Protein AF-A0A8J6ZTR7-F1 (afdb_monomer)

Structure (mmCIF, N/CA/C/O backbone):
data_AF-A0A8J6ZTR7-F1
#
_entry.id   AF-A0A8J6ZTR7-F1
#
loop_
_atom_site.group_PDB
_atom_site.id
_atom_site.type_symbol
_atom_site.label_atom_id
_atom_site.label_alt_id
_atom_site.label_comp_id
_atom_site.label_asym_id
_atom_site.label_en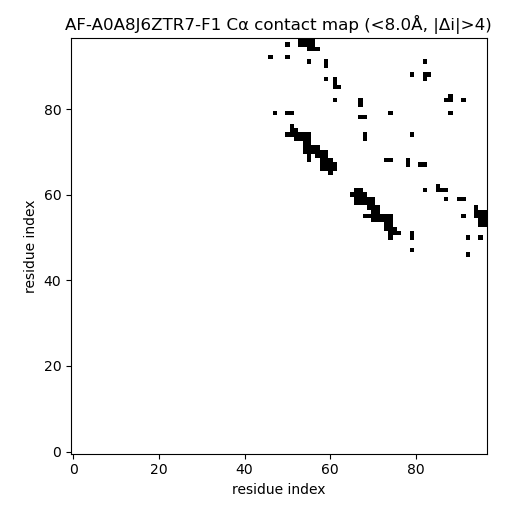tity_id
_atom_site.label_seq_id
_atom_site.pdbx_PDB_ins_code
_atom_site.Cartn_x
_atom_site.Cartn_y
_atom_site.Cartn_z
_atom_site.occupancy
_atom_site.B_iso_or_equiv
_atom_site.auth_seq_id
_atom_site.auth_comp_id
_atom_site.auth_asym_id
_atom_site.auth_atom_id
_atom_site.pdbx_PDB_model_num
ATOM 1 N N . MET A 1 1 ? 56.592 1.150 -64.667 1.00 54.84 1 MET A N 1
ATOM 2 C CA . MET A 1 1 ? 55.876 0.116 -63.891 1.00 54.84 1 MET A CA 1
ATOM 3 C C . MET A 1 1 ? 55.746 0.546 -62.420 1.00 54.84 1 MET A C 1
ATOM 5 O O . MET A 1 1 ? 56.069 -0.235 -61.538 1.00 54.84 1 MET A O 1
ATOM 9 N N . THR A 1 2 ? 55.309 1.785 -62.120 1.00 55.50 2 THR A N 1
ATOM 10 C CA . THR A 1 2 ? 55.462 2.282 -60.729 1.00 55.50 2 THR A CA 1
ATOM 11 C C . THR A 1 2 ? 54.485 3.357 -60.241 1.00 55.50 2 THR A C 1
ATOM 13 O O . THR A 1 2 ? 54.599 3.746 -59.090 1.00 55.50 2 THR A O 1
ATOM 16 N N . GLN A 1 3 ? 53.504 3.823 -61.025 1.00 57.16 3 GLN A N 1
ATOM 17 C CA . GLN A 1 3 ? 52.651 4.946 -60.577 1.00 57.16 3 GLN A CA 1
ATOM 18 C C . GLN A 1 3 ? 51.291 4.553 -59.965 1.00 57.16 3 GLN A C 1
ATOM 20 O O . GLN A 1 3 ? 50.630 5.405 -59.389 1.00 57.16 3 GLN A O 1
ATOM 25 N N . GLN A 1 4 ? 50.858 3.286 -60.038 1.00 55.59 4 GLN A N 1
ATOM 26 C CA . GLN A 1 4 ? 49.561 2.858 -59.471 1.00 55.59 4 GLN A CA 1
ATOM 27 C C . GLN A 1 4 ? 49.632 2.362 -58.013 1.00 55.59 4 GLN A C 1
ATOM 29 O O . GLN A 1 4 ? 48.596 2.137 -57.396 1.00 55.59 4 GLN A O 1
ATOM 34 N N . ALA A 1 5 ? 50.831 2.209 -57.438 1.00 54.72 5 ALA A N 1
ATOM 35 C CA . ALA A 1 5 ? 51.000 1.682 -56.078 1.00 54.72 5 ALA A CA 1
ATOM 36 C C . ALA A 1 5 ? 51.006 2.763 -54.976 1.00 54.72 5 ALA A C 1
ATOM 38 O O . ALA A 1 5 ? 50.822 2.437 -53.804 1.00 54.72 5 ALA A O 1
ATOM 39 N N . GLU A 1 6 ? 51.198 4.041 -55.319 1.00 51.94 6 GLU A N 1
ATOM 40 C CA . GLU A 1 6 ? 51.271 5.124 -54.323 1.00 51.94 6 GLU A CA 1
ATOM 41 C C . GLU A 1 6 ? 49.898 5.718 -53.965 1.00 51.94 6 GLU A C 1
ATOM 43 O O . GLU A 1 6 ? 49.681 6.110 -52.817 1.00 51.94 6 GLU A O 1
ATOM 48 N N . ASP A 1 7 ? 48.931 5.685 -54.885 1.00 53.22 7 ASP A N 1
ATOM 49 C CA . ASP A 1 7 ? 47.624 6.330 -54.685 1.00 53.22 7 ASP A CA 1
ATOM 50 C C . ASP A 1 7 ? 46.736 5.584 -53.665 1.00 53.22 7 ASP A C 1
ATOM 52 O O . ASP A 1 7 ? 46.070 6.183 -52.815 1.00 53.22 7 ASP A O 1
ATOM 56 N N . LEU A 1 8 ? 46.832 4.249 -53.627 1.00 54.75 8 LEU A N 1
ATOM 57 C CA . LEU A 1 8 ? 46.145 3.418 -52.626 1.00 54.75 8 LEU A CA 1
ATOM 58 C C . LEU A 1 8 ? 46.696 3.618 -51.204 1.00 54.75 8 LEU A C 1
ATOM 60 O O . LEU A 1 8 ? 45.969 3.453 -50.220 1.00 54.75 8 LEU A O 1
ATOM 64 N N . LYS A 1 9 ? 47.967 4.016 -51.069 1.00 54.97 9 LYS A N 1
ATOM 65 C CA . LYS A 1 9 ? 48.609 4.236 -49.765 1.00 54.97 9 LYS A CA 1
ATOM 66 C C . LYS A 1 9 ? 48.187 5.573 -49.143 1.00 54.97 9 LYS A C 1
ATOM 68 O O . LYS A 1 9 ? 48.040 5.655 -47.921 1.00 54.97 9 LYS A O 1
ATOM 73 N N . ALA A 1 10 ? 47.911 6.585 -49.970 1.00 53.09 10 ALA A N 1
ATOM 74 C CA . ALA A 1 10 ? 47.410 7.889 -49.533 1.00 53.09 10 ALA A CA 1
ATOM 75 C C . ALA A 1 10 ? 45.940 7.835 -49.066 1.00 53.09 10 ALA A C 1
ATOM 77 O O . ALA A 1 10 ? 45.580 8.464 -48.064 1.00 53.09 10 ALA A O 1
ATOM 78 N N . ALA A 1 11 ? 45.102 7.018 -49.714 1.00 52.06 11 ALA A N 1
ATOM 79 C CA . ALA A 1 11 ? 43.705 6.831 -49.314 1.00 52.06 11 ALA A CA 1
ATOM 80 C C . ALA A 1 11 ? 43.563 6.127 -47.948 1.00 52.06 11 ALA A C 1
ATOM 82 O O . ALA A 1 11 ? 42.705 6.492 -47.138 1.00 52.06 11 ALA A O 1
ATOM 83 N N . LEU A 1 12 ? 44.453 5.177 -47.634 1.00 53.38 12 LEU A N 1
ATOM 84 C CA . LEU A 1 12 ? 44.415 4.450 -46.359 1.00 53.38 12 LEU A CA 1
ATOM 85 C C . LEU A 1 12 ? 44.859 5.317 -45.164 1.00 53.38 12 LEU A C 1
ATOM 87 O O . LEU A 1 12 ? 44.398 5.123 -44.036 1.00 53.38 12 LEU A O 1
ATOM 91 N N . GLN A 1 13 ? 45.738 6.298 -45.395 1.00 55.91 13 GLN A N 1
ATOM 92 C CA . GLN A 1 13 ? 46.261 7.165 -44.335 1.00 55.91 13 GLN A CA 1
ATOM 93 C C . GLN A 1 13 ? 45.261 8.257 -43.921 1.00 55.91 13 GLN A C 1
ATOM 95 O O . GLN A 1 13 ? 45.177 8.599 -42.739 1.00 55.91 13 GLN A O 1
ATOM 100 N N . LYS A 1 14 ? 44.423 8.732 -44.853 1.00 50.50 14 LYS A N 1
ATOM 101 C CA . LYS A 1 14 ? 43.385 9.738 -44.567 1.00 50.50 14 LYS A CA 1
ATOM 102 C C . LYS A 1 14 ? 42.183 9.164 -43.804 1.00 50.50 14 LYS A C 1
ATOM 104 O O . LYS A 1 14 ? 41.544 9.885 -43.042 1.00 50.50 14 LYS A O 1
ATOM 109 N N . ALA A 1 15 ? 41.933 7.857 -43.911 1.00 50.59 15 ALA A N 1
ATOM 110 C CA . ALA A 1 15 ? 40.904 7.167 -43.128 1.00 50.59 15 ALA A CA 1
ATOM 111 C C . ALA A 1 15 ? 41.309 6.932 -41.657 1.00 50.59 15 ALA A C 1
ATOM 113 O O . ALA A 1 15 ? 40.452 6.883 -40.775 1.00 50.59 15 ALA A O 1
ATOM 114 N N . ARG A 1 16 ? 42.614 6.839 -41.357 1.00 50.44 16 ARG A N 1
ATOM 115 C CA . ARG A 1 16 ? 43.120 6.628 -39.986 1.00 50.44 16 ARG A CA 1
ATOM 116 C C . ARG A 1 16 ? 43.228 7.906 -39.149 1.00 50.44 16 ARG A C 1
ATOM 118 O O . ARG A 1 16 ? 43.226 7.816 -37.923 1.00 50.44 16 ARG A O 1
ATOM 125 N N . ALA A 1 17 ? 43.273 9.085 -39.771 1.00 50.41 17 ALA A N 1
ATOM 126 C CA . ALA A 1 17 ? 43.338 10.360 -39.050 1.00 50.41 17 ALA A CA 1
ATOM 127 C C . ALA A 1 17 ? 41.968 10.837 -38.521 1.00 50.41 17 ALA A C 1
ATOM 129 O O . ALA A 1 17 ? 41.908 11.522 -37.502 1.00 50.41 17 ALA A O 1
ATOM 130 N N . SER A 1 18 ? 40.859 10.412 -39.135 1.00 48.66 18 SER A N 1
ATOM 131 C CA . SER A 1 18 ? 39.504 10.828 -38.728 1.00 48.66 18 SER A CA 1
ATOM 132 C C . SER A 1 18 ? 38.864 9.968 -37.631 1.00 48.66 18 SER A C 1
ATOM 134 O O . SER A 1 18 ? 37.737 10.242 -37.228 1.00 48.66 18 SER A O 1
ATOM 136 N N . LYS A 1 19 ? 39.567 8.965 -37.085 1.00 49.38 19 LYS A N 1
ATOM 137 C CA . LYS A 1 19 ? 39.079 8.173 -35.934 1.00 49.38 19 LYS A CA 1
ATOM 138 C C . LYS A 1 19 ? 39.649 8.632 -34.581 1.00 49.38 19 LYS A C 1
ATOM 140 O O . LYS A 1 19 ? 39.417 7.987 -33.570 1.00 49.38 19 LYS A O 1
ATOM 145 N N . ARG A 1 20 ? 40.357 9.769 -34.531 1.00 47.81 20 ARG A N 1
ATOM 146 C CA . ARG A 1 20 ? 40.934 10.338 -33.292 1.00 47.81 20 ARG A CA 1
ATOM 147 C C . ARG A 1 20 ? 40.127 11.472 -32.651 1.00 47.81 20 ARG A C 1
ATOM 149 O O . ARG A 1 20 ? 40.655 12.214 -31.831 1.00 47.81 20 ARG A O 1
ATOM 156 N N . LYS A 1 21 ? 38.840 11.595 -32.979 1.00 48.97 21 LYS A N 1
ATOM 157 C CA . LYS A 1 21 ? 37.899 12.448 -32.240 1.00 48.97 21 LYS A CA 1
ATOM 158 C C . LYS A 1 21 ? 36.583 11.723 -32.013 1.00 48.97 21 LYS A C 1
ATOM 160 O O . LYS A 1 21 ? 35.547 12.036 -32.585 1.00 48.97 21 LYS A O 1
ATOM 165 N N . SER A 1 22 ? 36.623 10.756 -31.125 1.00 40.12 22 SER A N 1
ATOM 166 C CA . SER A 1 22 ? 35.563 10.644 -30.137 1.00 40.12 22 SER A CA 1
ATOM 167 C C . SER A 1 22 ? 36.295 10.350 -28.838 1.00 40.12 22 SER A C 1
ATOM 169 O O . SER A 1 22 ? 37.098 9.416 -28.831 1.00 40.12 22 SER A O 1
ATOM 171 N N . PRO A 1 23 ? 36.138 11.166 -27.784 1.00 47.16 23 PRO A N 1
ATOM 172 C CA . PRO A 1 23 ? 36.440 10.666 -26.459 1.00 47.16 23 PRO A CA 1
ATOM 173 C C . PRO A 1 23 ? 35.509 9.468 -26.303 1.00 47.16 23 PRO A C 1
ATOM 175 O O . PRO A 1 23 ? 34.299 9.642 -26.184 1.00 47.16 23 PRO A O 1
ATOM 178 N N . GLU A 1 24 ? 36.038 8.256 -26.457 1.00 46.75 24 GLU A N 1
ATOM 179 C CA . GLU A 1 24 ? 35.312 7.105 -25.958 1.00 46.75 24 GLU A CA 1
ATOM 180 C C . GLU A 1 24 ? 35.245 7.363 -24.455 1.00 46.75 24 GLU A C 1
ATOM 182 O O . GLU A 1 24 ? 36.297 7.534 -23.821 1.00 46.75 24 GLU A O 1
ATOM 187 N N . PRO A 1 25 ? 34.035 7.605 -23.929 1.00 52.34 25 PRO A N 1
ATOM 188 C CA . PRO A 1 25 ? 33.873 7.958 -22.543 1.00 52.34 25 PRO A CA 1
ATOM 189 C C . PRO A 1 25 ? 34.508 6.828 -21.746 1.00 52.34 25 PRO A C 1
ATOM 191 O O . PRO A 1 25 ? 34.346 5.651 -22.072 1.00 52.34 25 PRO A O 1
ATOM 194 N N . THR A 1 26 ? 35.248 7.203 -20.708 1.00 49.19 26 THR A N 1
ATOM 195 C CA . THR A 1 26 ? 35.391 6.409 -19.490 1.00 49.19 26 THR A CA 1
ATOM 196 C C . THR A 1 26 ? 34.208 5.442 -19.396 1.00 49.19 26 THR A C 1
ATOM 198 O O . THR A 1 26 ? 33.080 5.944 -19.479 1.00 49.19 26 THR A O 1
ATOM 201 N N . PRO A 1 27 ? 34.402 4.107 -19.285 1.00 57.59 27 PRO A N 1
ATOM 202 C CA . PRO A 1 27 ? 33.272 3.206 -19.081 1.00 57.59 27 PRO A CA 1
ATOM 203 C C . PRO A 1 27 ? 32.448 3.845 -17.970 1.00 57.59 27 PRO A C 1
ATOM 205 O O . PRO A 1 27 ? 33.043 4.153 -16.931 1.00 57.59 27 PRO A O 1
ATOM 208 N N . PRO A 1 28 ? 31.168 4.197 -18.204 1.00 53.06 28 PRO A N 1
ATOM 209 C CA . PRO A 1 28 ? 30.425 4.932 -17.206 1.00 53.06 28 PRO A CA 1
ATOM 210 C C . PRO A 1 28 ? 30.529 4.107 -15.937 1.00 53.06 28 PRO A C 1
ATOM 212 O O . PRO A 1 28 ? 30.082 2.963 -15.917 1.00 53.06 28 PRO A O 1
ATOM 215 N N . LEU A 1 29 ? 31.129 4.657 -14.883 1.00 53.16 29 LEU A N 1
ATOM 216 C CA . LEU A 1 29 ? 31.081 4.104 -13.530 1.00 53.16 29 LEU A CA 1
ATOM 217 C C . LEU A 1 29 ? 29.646 4.226 -12.955 1.00 53.16 29 LEU A C 1
ATOM 219 O O . LEU A 1 29 ? 29.441 4.334 -11.752 1.00 53.16 29 LEU A O 1
ATOM 223 N N . GLU A 1 30 ? 28.631 4.172 -13.818 1.00 53.84 30 GLU A N 1
ATOM 224 C CA . GLU A 1 30 ? 27.209 4.237 -13.522 1.00 53.84 30 GLU A CA 1
ATOM 225 C C . GLU A 1 30 ? 26.424 2.925 -13.782 1.00 53.84 30 GLU A C 1
ATOM 227 O O . GLU A 1 30 ? 25.205 3.005 -13.952 1.00 53.84 30 GLU A O 1
ATOM 232 N N . PRO A 1 31 ? 26.971 1.683 -13.753 1.00 50.56 31 PRO A N 1
ATOM 233 C CA . PRO A 1 31 ? 26.086 0.520 -13.695 1.00 50.56 31 PRO A CA 1
ATOM 234 C C . PRO A 1 31 ? 25.493 0.362 -12.291 1.00 50.56 31 PRO A C 1
ATOM 236 O O . PRO A 1 31 ? 24.406 -0.188 -12.139 1.00 50.56 31 PRO A O 1
ATOM 239 N N . GLN A 1 32 ? 26.174 0.849 -11.248 1.00 48.34 32 GLN A N 1
ATOM 240 C CA . GLN A 1 32 ? 25.811 0.505 -9.872 1.00 48.34 32 GLN A CA 1
ATOM 241 C C . GLN A 1 32 ? 24.568 1.257 -9.376 1.00 48.34 32 GLN A C 1
ATOM 243 O O . GLN A 1 32 ? 23.714 0.655 -8.726 1.00 48.34 32 GLN A O 1
ATOM 248 N N . LEU A 1 33 ? 24.401 2.538 -9.730 1.00 51.09 33 LEU A N 1
ATOM 249 C CA . LEU A 1 33 ? 23.200 3.298 -9.357 1.00 51.09 33 LEU A CA 1
ATOM 250 C C . LEU A 1 33 ? 21.973 2.867 -10.181 1.00 51.09 33 LEU A C 1
ATOM 252 O O . LEU A 1 33 ? 20.879 2.711 -9.635 1.00 51.09 33 LEU A O 1
ATOM 256 N N . SER A 1 34 ? 22.164 2.614 -11.480 1.00 52.41 34 SER A N 1
ATOM 257 C CA . SER A 1 34 ? 21.099 2.192 -12.400 1.00 52.41 34 SER A CA 1
ATOM 258 C C . SER A 1 34 ? 20.614 0.767 -12.141 1.00 52.41 34 SER A C 1
ATOM 260 O O . SER A 1 34 ? 19.420 0.504 -12.267 1.00 52.41 34 SER A O 1
ATOM 262 N N . GLN A 1 35 ? 21.489 -0.158 -11.737 1.00 53.28 35 GLN A N 1
ATOM 263 C CA . GLN A 1 35 ? 21.058 -1.491 -11.307 1.00 53.28 35 GLN A CA 1
ATOM 264 C C . GLN A 1 35 ? 20.288 -1.421 -9.990 1.00 53.28 35 GLN A C 1
ATOM 266 O O . GLN A 1 35 ? 19.207 -1.996 -9.904 1.00 53.28 35 GLN A O 1
ATOM 271 N N . LYS A 1 36 ? 20.769 -0.649 -9.003 1.00 54.34 36 LYS A N 1
ATOM 272 C CA . LYS A 1 36 ? 20.112 -0.512 -7.693 1.00 54.34 36 LYS A CA 1
ATOM 273 C C . LYS A 1 36 ? 18.708 0.095 -7.798 1.00 54.34 36 LYS A C 1
ATOM 275 O O . 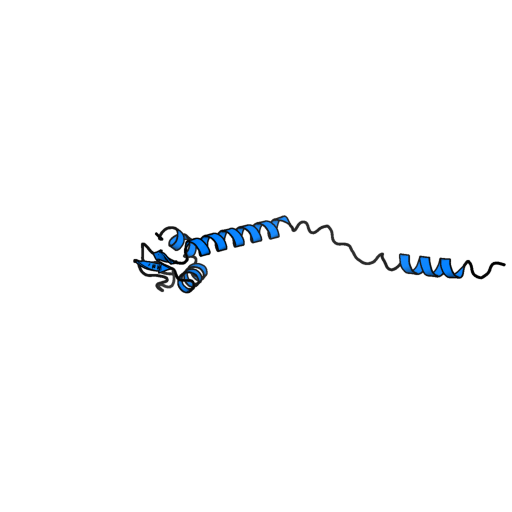LYS A 1 36 ? 17.765 -0.425 -7.213 1.00 54.34 36 LYS A O 1
ATOM 280 N N . LYS A 1 37 ? 18.533 1.113 -8.644 1.00 57.47 37 LYS A N 1
ATOM 281 C CA . LYS A 1 37 ? 17.218 1.716 -8.920 1.00 57.47 37 LYS A CA 1
ATOM 282 C C . LYS A 1 37 ? 16.279 0.781 -9.700 1.00 57.47 37 LYS A C 1
ATOM 284 O O . LYS A 1 37 ? 15.064 0.909 -9.585 1.00 57.47 37 LYS A O 1
ATOM 289 N N . GLN A 1 38 ? 16.815 -0.153 -10.491 1.00 58.72 38 GLN A N 1
ATOM 290 C CA . GLN A 1 38 ? 16.019 -1.157 -11.209 1.00 58.72 38 GLN A CA 1
ATOM 291 C C . GLN A 1 38 ? 15.565 -2.308 -10.307 1.00 58.72 38 GLN A C 1
ATOM 293 O O . GLN A 1 38 ? 14.405 -2.708 -10.399 1.00 58.72 38 GLN A O 1
ATOM 298 N N . VAL A 1 39 ? 16.414 -2.797 -9.395 1.00 61.75 39 VAL A N 1
ATOM 299 C CA . VAL A 1 39 ? 15.976 -3.811 -8.418 1.00 61.75 39 VAL A CA 1
ATOM 300 C C . VAL A 1 39 ? 14.932 -3.258 -7.452 1.00 61.75 39 VAL A C 1
ATOM 302 O O . VAL A 1 39 ? 13.965 -3.953 -7.162 1.00 61.75 39 VAL A O 1
ATOM 305 N N . GLU A 1 40 ? 15.045 -1.999 -7.023 1.00 62.81 40 GLU A N 1
ATOM 306 C CA . GLU A 1 40 ? 14.032 -1.368 -6.164 1.00 62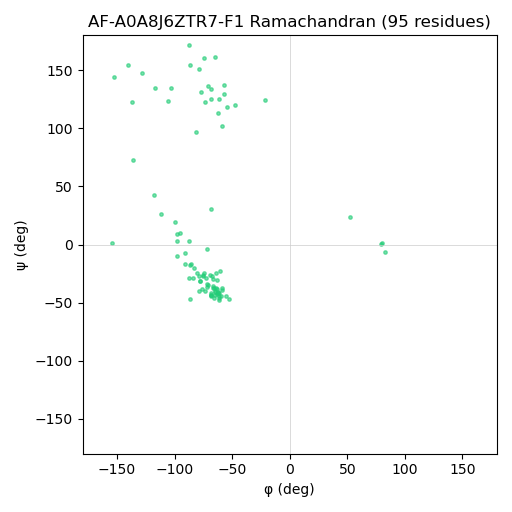.81 40 GLU A CA 1
ATOM 307 C C . GLU A 1 40 ? 12.661 -1.284 -6.853 1.00 62.81 40 GLU A C 1
ATOM 309 O O . GLU A 1 40 ? 11.646 -1.661 -6.268 1.00 62.81 40 GLU A O 1
ATOM 314 N N . LYS A 1 41 ? 12.632 -0.888 -8.134 1.00 70.19 41 LYS A N 1
ATOM 315 C CA . LYS A 1 41 ? 11.402 -0.881 -8.941 1.00 70.19 41 LYS A CA 1
ATOM 316 C C . LYS A 1 41 ? 10.797 -2.278 -9.092 1.00 70.19 41 LYS A C 1
ATOM 318 O O . LYS A 1 41 ? 9.585 -2.425 -8.976 1.00 70.19 41 LYS A O 1
ATOM 323 N N . ALA A 1 42 ? 11.624 -3.298 -9.319 1.00 68.12 42 ALA A N 1
ATOM 324 C CA . ALA A 1 42 ? 11.158 -4.675 -9.469 1.00 68.12 42 ALA A CA 1
ATOM 325 C C . ALA A 1 42 ? 10.573 -5.247 -8.163 1.00 68.12 42 ALA A C 1
ATOM 327 O O . ALA A 1 42 ? 9.583 -5.979 -8.187 1.00 68.12 42 ALA A O 1
ATOM 328 N N . VAL A 1 43 ? 11.156 -4.901 -7.011 1.00 73.12 43 VAL A N 1
ATOM 329 C CA . VAL A 1 43 ? 10.645 -5.316 -5.694 1.00 73.12 43 VAL A CA 1
ATOM 330 C C . VAL A 1 43 ? 9.312 -4.635 -5.386 1.00 73.12 43 VAL A C 1
ATOM 332 O O . VAL A 1 43 ? 8.387 -5.293 -4.905 1.00 73.12 43 VAL A O 1
ATOM 335 N N . ASP A 1 44 ? 9.192 -3.346 -5.697 1.00 71.44 44 ASP A N 1
ATOM 336 C CA . ASP A 1 44 ? 7.963 -2.571 -5.510 1.00 71.44 44 ASP A CA 1
ATOM 337 C C . ASP A 1 44 ? 6.824 -3.086 -6.405 1.00 71.44 44 ASP A C 1
ATOM 339 O O . ASP A 1 44 ? 5.708 -3.317 -5.941 1.00 71.44 44 ASP A O 1
ATOM 343 N N . GLU A 1 45 ? 7.125 -3.390 -7.670 1.00 76.56 45 GLU A N 1
ATOM 344 C CA . GLU A 1 45 ? 6.154 -3.977 -8.594 1.00 76.56 45 GLU A CA 1
ATOM 345 C C . GLU A 1 45 ? 5.710 -5.373 -8.146 1.00 76.56 45 GLU A C 1
ATOM 347 O O . GLU A 1 45 ? 4.529 -5.727 -8.235 1.00 76.56 45 GLU A O 1
ATOM 352 N N . ARG A 1 46 ? 6.630 -6.170 -7.594 1.00 82.06 46 ARG A N 1
ATOM 353 C CA . ARG A 1 46 ? 6.264 -7.460 -7.017 1.00 82.06 46 ARG A CA 1
ATOM 354 C C . ARG A 1 46 ? 5.360 -7.299 -5.797 1.00 82.06 46 ARG A C 1
ATOM 356 O O . ARG A 1 46 ? 4.401 -8.057 -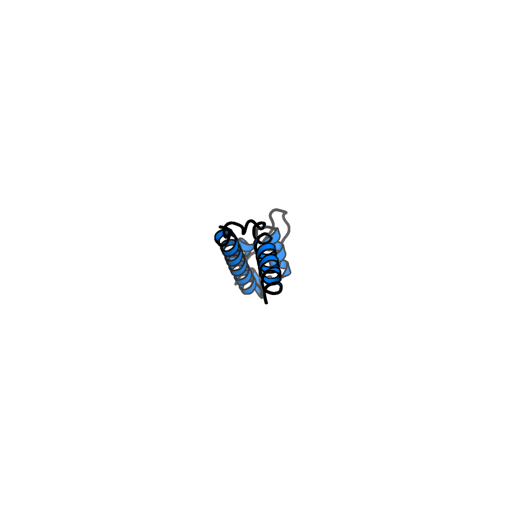5.679 1.00 82.06 46 ARG A O 1
ATOM 363 N N . ARG A 1 47 ? 5.614 -6.316 -4.926 1.00 80.56 47 ARG A N 1
ATOM 364 C CA . ARG A 1 47 ? 4.720 -6.000 -3.796 1.00 80.56 47 ARG A CA 1
ATOM 365 C C . ARG A 1 47 ? 3.342 -5.573 -4.287 1.00 80.56 47 ARG A C 1
ATOM 367 O O . ARG A 1 47 ? 2.355 -6.118 -3.815 1.00 80.56 47 ARG A O 1
ATOM 374 N N . ARG A 1 48 ? 3.269 -4.692 -5.288 1.00 83.56 48 ARG A N 1
ATOM 375 C CA . ARG A 1 48 ? 2.010 -4.278 -5.931 1.00 83.56 48 ARG A CA 1
ATOM 376 C C . ARG A 1 48 ? 1.195 -5.478 -6.409 1.00 83.56 48 ARG A C 1
ATOM 378 O O . ARG A 1 48 ? 0.015 -5.576 -6.101 1.00 83.56 48 ARG A O 1
ATOM 385 N N . ARG A 1 49 ? 1.841 -6.428 -7.089 1.00 84.44 49 ARG A N 1
ATOM 386 C CA . ARG A 1 49 ? 1.184 -7.644 -7.589 1.00 84.44 49 ARG A CA 1
ATOM 387 C C . ARG A 1 49 ? 0.627 -8.534 -6.471 1.00 84.44 49 ARG A C 1
ATOM 389 O O . ARG A 1 49 ? -0.356 -9.222 -6.694 1.00 84.44 49 ARG A O 1
ATOM 396 N N . VAL A 1 50 ? 1.253 -8.531 -5.293 1.00 81.56 50 VAL A N 1
ATOM 397 C CA . VAL A 1 50 ? 0.788 -9.289 -4.115 1.00 81.56 50 VAL A CA 1
ATOM 398 C C . VAL A 1 50 ? -0.364 -8.581 -3.399 1.00 81.56 50 VAL A C 1
ATOM 400 O O . VAL A 1 50 ? -1.163 -9.245 -2.746 1.00 81.56 50 VAL A O 1
ATOM 403 N N . LEU A 1 51 ? -0.435 -7.254 -3.505 1.00 87.94 51 LEU A N 1
ATOM 404 C CA . LEU A 1 51 ? -1.461 -6.436 -2.863 1.00 87.94 51 LEU A CA 1
ATOM 405 C C . LEU A 1 51 ? -2.756 -6.363 -3.670 1.00 87.94 51 LEU A C 1
ATOM 407 O O . LEU A 1 51 ? -3.817 -6.211 -3.082 1.00 87.94 51 LEU A O 1
ATOM 411 N N . LEU A 1 52 ? -2.678 -6.474 -4.996 1.00 91.31 52 LEU A N 1
ATOM 412 C CA . LEU A 1 52 ? -3.847 -6.426 -5.869 1.00 91.31 52 LEU A CA 1
ATOM 413 C C . LEU A 1 52 ? -4.821 -7.574 -5.543 1.00 91.31 52 LEU A C 1
ATOM 415 O O . LEU A 1 52 ? -4.426 -8.740 -5.537 1.00 91.31 52 LEU A O 1
ATOM 419 N N . GLY A 1 53 ? -6.083 -7.241 -5.271 1.00 89.06 53 GLY A N 1
ATOM 420 C CA . GLY A 1 53 ? -7.136 -8.202 -4.917 1.00 89.06 53 GLY A CA 1
ATOM 421 C C . GLY A 1 53 ? -7.117 -8.678 -3.458 1.00 89.06 53 GLY A C 1
ATOM 422 O O . GLY A 1 53 ? -7.953 -9.490 -3.062 1.00 89.06 53 GLY A O 1
ATOM 423 N N . LYS A 1 54 ? -6.179 -8.191 -2.635 1.00 94.00 54 LYS A N 1
ATOM 424 C CA . LYS A 1 54 ? -6.205 -8.391 -1.177 1.00 94.00 54 LYS A CA 1
ATOM 425 C C . LYS A 1 54 ? -7.265 -7.506 -0.536 1.00 94.00 54 LYS A C 1
ATOM 427 O O . LYS A 1 54 ? -7.624 -6.481 -1.101 1.00 94.00 54 LYS A O 1
ATOM 432 N N . HIS A 1 55 ? -7.694 -7.832 0.679 1.00 94.12 55 HIS A N 1
ATOM 433 C CA . HIS A 1 55 ? -8.604 -6.962 1.429 1.00 94.12 55 HIS A CA 1
ATOM 434 C C . HIS A 1 55 ? -7.851 -6.205 2.516 1.00 94.12 55 HIS A C 1
ATOM 436 O O . HIS A 1 55 ? -7.039 -6.790 3.236 1.00 94.12 55 HIS A O 1
ATOM 442 N N . ALA A 1 56 ? -8.116 -4.904 2.635 1.00 95.31 56 ALA A N 1
ATOM 443 C CA . ALA A 1 56 ? -7.541 -4.087 3.694 1.00 95.31 56 ALA A CA 1
ATOM 444 C C . ALA A 1 56 ? -8.117 -4.508 5.055 1.00 95.31 56 ALA A C 1
ATOM 446 O O . ALA A 1 56 ? -9.322 -4.665 5.209 1.00 95.31 56 ALA A O 1
ATOM 447 N N . THR A 1 57 ? -7.280 -4.669 6.074 1.00 95.31 57 THR A N 1
ATOM 448 C CA . THR A 1 57 ? -7.716 -5.010 7.440 1.00 95.31 57 THR A CA 1
ATOM 449 C C . THR A 1 57 ? -8.082 -3.773 8.257 1.00 95.31 57 THR A C 1
ATOM 451 O O . THR A 1 57 ? -8.769 -3.875 9.273 1.00 95.31 57 THR A O 1
ATOM 454 N N . LYS A 1 58 ? -7.637 -2.591 7.814 1.00 94.88 58 LYS A N 1
ATOM 455 C CA . LYS A 1 58 ? -7.893 -1.290 8.436 1.00 94.88 58 LYS A CA 1
ATOM 456 C C . LYS A 1 58 ? -8.137 -0.221 7.380 1.00 94.88 58 LYS A C 1
ATOM 458 O O . LYS A 1 58 ? -7.621 -0.312 6.269 1.00 94.88 58 LYS A O 1
ATOM 463 N N . THR A 1 59 ? -8.873 0.815 7.768 1.00 94.88 59 THR A N 1
ATOM 464 C CA . THR A 1 59 ? -9.026 2.021 6.955 1.00 94.88 59 THR A CA 1
ATOM 465 C C . THR A 1 59 ? -7.696 2.760 6.900 1.00 94.88 59 THR A C 1
ATOM 467 O O . THR A 1 59 ? -7.120 3.080 7.940 1.00 94.88 59 THR A O 1
ATOM 470 N N . ILE A 1 60 ? -7.221 3.029 5.687 1.00 94.31 60 ILE A N 1
ATOM 471 C CA . ILE A 1 60 ? -5.988 3.771 5.440 1.00 94.31 60 ILE A CA 1
ATOM 472 C C . ILE A 1 60 ? -6.357 5.167 4.959 1.00 94.31 60 ILE A C 1
ATOM 474 O O . ILE A 1 60 ? -7.037 5.332 3.942 1.00 94.31 60 ILE A O 1
ATOM 478 N N . THR A 1 61 ? -5.859 6.173 5.666 1.00 94.69 61 THR A N 1
ATOM 479 C CA . THR A 1 61 ? -6.104 7.585 5.363 1.00 94.69 61 THR A CA 1
ATOM 480 C C . THR A 1 61 ? -4.788 8.260 5.009 1.00 94.69 61 THR A C 1
ATOM 482 O O . THR A 1 61 ? -3.779 8.057 5.682 1.00 94.69 61 THR A O 1
ATOM 485 N N . ALA A 1 62 ? -4.780 9.058 3.945 1.00 92.88 62 ALA A N 1
ATOM 486 C CA . ALA A 1 62 ? -3.653 9.908 3.584 1.00 92.88 62 ALA A CA 1
ATOM 487 C C . ALA A 1 62 ? -3.418 10.996 4.646 1.00 92.88 62 ALA A C 1
ATOM 489 O O . ALA A 1 62 ? -4.328 11.351 5.395 1.00 92.88 62 ALA A O 1
ATOM 490 N N . GLU A 1 63 ? -2.226 11.598 4.666 1.00 90.00 63 GLU A N 1
ATOM 491 C CA . GLU A 1 63 ? -1.949 12.764 5.527 1.00 90.00 63 GLU A CA 1
ATOM 492 C C . GLU A 1 63 ? -2.862 13.963 5.217 1.00 90.00 63 GLU A C 1
ATOM 494 O O . GLU A 1 63 ? -3.127 14.782 6.088 1.00 90.00 63 GLU A O 1
ATOM 499 N N . SER A 1 64 ? -3.419 14.029 4.003 1.00 89.00 64 SER A N 1
ATOM 500 C CA . SER A 1 64 ? -4.430 15.017 3.607 1.00 89.00 64 SER A CA 1
ATOM 501 C C . SER A 1 64 ? -5.816 14.784 4.226 1.00 89.00 64 SER A C 1
ATOM 503 O O . SER A 1 64 ? -6.735 15.556 3.964 1.00 89.00 64 SER A O 1
ATOM 505 N N . GLY A 1 65 ? -6.013 13.698 4.980 1.00 88.75 65 GLY A N 1
ATOM 506 C CA . GLY A 1 65 ? -7.320 13.285 5.497 1.00 88.75 65 GLY A CA 1
ATOM 507 C C . GLY A 1 65 ? -8.198 12.548 4.478 1.00 88.75 65 GLY A C 1
ATOM 508 O O . GLY A 1 65 ? -9.316 12.162 4.804 1.00 88.75 65 GLY A O 1
ATOM 509 N N . THR A 1 66 ? -7.714 12.314 3.251 1.00 92.25 66 THR A N 1
ATOM 510 C CA . THR A 1 66 ? -8.448 11.542 2.232 1.00 92.25 66 THR A CA 1
ATOM 511 C C . THR A 1 66 ? -8.363 10.042 2.511 1.00 92.25 66 THR A C 1
ATOM 513 O O . THR A 1 66 ? -7.270 9.510 2.703 1.00 92.25 66 THR A O 1
ATOM 516 N N . ILE A 1 67 ? -9.497 9.339 2.480 1.00 93.25 67 ILE A N 1
ATOM 517 C CA . ILE A 1 67 ? -9.533 7.878 2.625 1.00 93.25 67 ILE A CA 1
ATOM 518 C C . ILE A 1 67 ? -9.006 7.227 1.341 1.00 93.25 67 ILE A C 1
ATOM 520 O O . ILE A 1 67 ? -9.512 7.461 0.242 1.0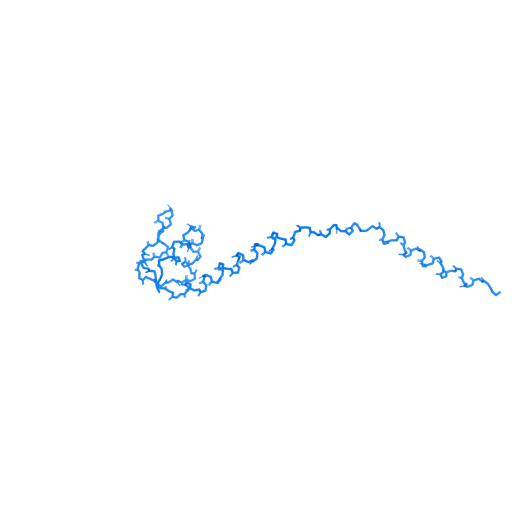0 93.25 67 ILE A O 1
ATOM 524 N N . ILE A 1 68 ? -7.970 6.404 1.487 1.00 93.31 68 ILE A N 1
ATOM 525 C CA . ILE A 1 68 ? -7.354 5.653 0.390 1.00 93.31 68 ILE A CA 1
ATOM 526 C C . ILE A 1 68 ? -8.097 4.332 0.191 1.00 93.31 68 ILE A C 1
ATOM 528 O O . ILE A 1 68 ? -8.455 3.992 -0.933 1.00 93.31 68 ILE A O 1
ATOM 532 N N . VAL A 1 69 ? -8.360 3.609 1.279 1.00 94.56 69 VAL A N 1
ATOM 533 C CA . VAL A 1 69 ? -9.145 2.369 1.282 1.00 94.56 69 VAL A CA 1
ATOM 534 C C . VAL A 1 69 ? -9.803 2.179 2.643 1.00 94.56 69 VAL A C 1
ATOM 536 O O . VAL A 1 69 ? -9.220 2.539 3.666 1.00 94.56 69 VAL A O 1
ATOM 539 N N . GLU A 1 70 ? -11.018 1.641 2.656 1.00 95.00 70 GLU A N 1
ATOM 540 C CA . GLU A 1 70 ? -11.752 1.328 3.883 1.00 95.00 70 GLU A CA 1
ATOM 541 C C . GLU A 1 70 ? -11.396 -0.063 4.418 1.00 95.00 70 GLU A C 1
ATOM 543 O O . GLU A 1 70 ? -10.992 -0.951 3.665 1.00 95.00 70 GLU A O 1
ATOM 548 N N . ALA A 1 71 ? -11.559 -0.272 5.726 1.00 95.06 71 ALA A N 1
ATOM 549 C CA . ALA A 1 71 ? -11.424 -1.599 6.318 1.00 95.06 71 ALA A CA 1
ATOM 550 C C . ALA A 1 71 ? -12.402 -2.588 5.658 1.00 95.06 71 ALA A C 1
ATOM 552 O O . ALA A 1 71 ? -13.596 -2.325 5.552 1.00 95.06 71 ALA A O 1
ATOM 553 N N . GLY A 1 72 ? -11.888 -3.734 5.225 1.00 93.19 72 GLY A N 1
ATOM 554 C CA . GLY A 1 72 ? -12.630 -4.775 4.520 1.00 93.19 72 GLY A CA 1
ATOM 555 C C . GLY A 1 72 ? -12.784 -4.546 3.016 1.00 93.19 72 GLY A C 1
ATOM 556 O O . GLY A 1 72 ? -13.262 -5.449 2.336 1.00 93.19 72 GLY A O 1
ATOM 557 N N . ALA A 1 73 ? -12.376 -3.395 2.474 1.00 94.25 73 ALA A N 1
ATOM 558 C CA . ALA A 1 73 ? -12.459 -3.138 1.040 1.00 94.25 73 ALA A CA 1
ATOM 559 C C . ALA A 1 73 ? -11.318 -3.819 0.263 1.00 94.25 73 ALA A C 1
ATOM 561 O O . ALA A 1 73 ? -10.212 -4.016 0.778 1.00 94.25 73 ALA A O 1
ATOM 562 N N . GLU A 1 74 ? -11.594 -4.164 -0.995 1.00 93.75 74 GLU A N 1
ATOM 563 C CA . GLU A 1 74 ? -10.615 -4.750 -1.910 1.00 93.75 74 GLU A CA 1
ATOM 564 C C . GLU A 1 74 ? -9.564 -3.714 -2.341 1.00 93.75 74 GLU A C 1
ATOM 566 O O . GLU A 1 74 ? -9.866 -2.569 -2.691 1.00 93.75 74 GLU A O 1
ATOM 571 N N . VAL A 1 75 ? -8.303 -4.137 -2.353 1.00 94.19 75 VAL A N 1
ATOM 572 C CA . VAL A 1 75 ? -7.170 -3.359 -2.835 1.00 94.19 75 VAL A CA 1
ATOM 573 C C . VAL A 1 75 ? -7.113 -3.455 -4.355 1.00 94.19 75 VAL A C 1
ATOM 575 O O . VAL A 1 75 ? -6.569 -4.394 -4.940 1.00 94.19 75 VAL A O 1
ATOM 578 N N . THR A 1 76 ? -7.676 -2.438 -4.996 1.00 94.00 76 THR A N 1
ATOM 579 C CA . THR A 1 76 ? -7.630 -2.267 -6.447 1.00 94.00 76 THR A CA 1
ATOM 580 C C . THR A 1 76 ? -6.383 -1.500 -6.882 1.00 94.00 76 THR A C 1
ATOM 582 O O . THR A 1 76 ? -5.630 -0.940 -6.082 1.00 94.00 76 THR A O 1
ATOM 585 N N . GLU A 1 77 ? -6.171 -1.438 -8.192 1.00 90.88 77 GLU A N 1
ATOM 586 C CA . GLU A 1 77 ? -5.069 -0.677 -8.774 1.00 90.88 77 GLU A CA 1
ATOM 587 C C . GLU A 1 77 ? -5.121 0.816 -8.409 1.00 90.88 77 GLU A C 1
ATOM 589 O O . GLU A 1 77 ? -4.104 1.445 -8.114 1.00 90.88 77 GLU A O 1
ATOM 594 N N . ASP A 1 78 ? -6.332 1.368 -8.354 1.00 91.75 78 ASP A N 1
ATOM 595 C CA . ASP A 1 78 ? -6.570 2.746 -7.939 1.00 91.75 78 ASP A CA 1
ATOM 596 C C . ASP A 1 78 ? -6.143 2.984 -6.477 1.00 91.75 78 ASP A C 1
ATOM 598 O O . ASP A 1 78 ? -5.455 3.965 -6.177 1.00 91.75 78 ASP A O 1
ATOM 602 N N . VAL A 1 79 ? -6.456 2.046 -5.575 1.00 93.69 79 VAL A N 1
ATOM 603 C CA . VAL A 1 79 ? -6.020 2.091 -4.169 1.00 93.69 79 VAL A CA 1
ATOM 604 C C . VAL A 1 79 ? -4.493 2.093 -4.077 1.00 93.69 79 VAL A C 1
ATOM 606 O O . VAL A 1 79 ? -3.918 2.889 -3.331 1.00 93.69 79 VAL A O 1
ATOM 609 N N . LEU A 1 80 ? -3.817 1.250 -4.861 1.00 91.38 80 LEU A N 1
ATOM 610 C CA . LEU A 1 80 ? -2.353 1.161 -4.873 1.00 91.38 80 LEU A CA 1
ATOM 611 C C . LEU A 1 80 ? -1.705 2.451 -5.375 1.00 91.38 80 LEU A C 1
ATOM 613 O O . LEU A 1 80 ? -0.718 2.916 -4.797 1.00 91.38 80 LEU A O 1
ATOM 617 N N . GLN A 1 81 ? -2.278 3.067 -6.408 1.00 91.62 81 GLN A N 1
ATOM 618 C CA . GLN A 1 81 ? -1.799 4.341 -6.929 1.00 91.62 81 GLN A CA 1
ATOM 619 C C . GLN A 1 81 ? -1.982 5.473 -5.908 1.00 91.62 81 GLN A C 1
ATOM 621 O O . GLN A 1 81 ? -1.034 6.217 -5.642 1.00 91.62 81 GLN A O 1
ATOM 626 N N . ARG A 1 82 ? -3.157 5.570 -5.272 1.00 93.19 82 ARG A N 1
ATOM 627 C CA . ARG A 1 82 ? -3.426 6.552 -4.207 1.00 93.19 82 ARG A CA 1
ATOM 628 C C . ARG A 1 82 ? -2.516 6.350 -2.992 1.00 93.19 82 ARG A C 1
ATOM 630 O O . ARG A 1 82 ? -1.970 7.324 -2.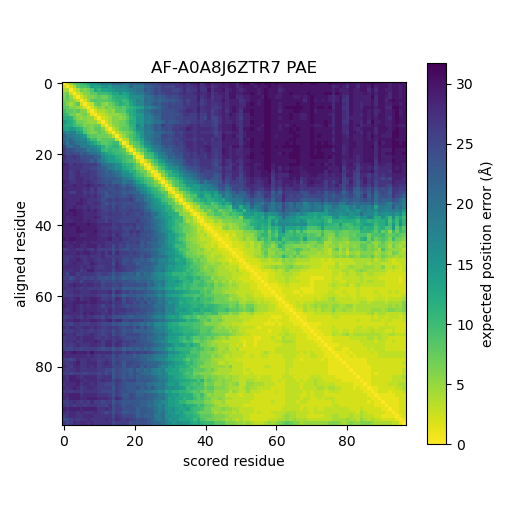467 1.00 93.19 82 ARG A O 1
ATOM 637 N N . ALA A 1 83 ? -2.278 5.101 -2.591 1.00 92.12 83 ALA A N 1
ATOM 638 C CA . ALA A 1 83 ? -1.357 4.747 -1.513 1.00 92.12 83 ALA A CA 1
ATOM 639 C C . ALA A 1 83 ? 0.093 5.136 -1.834 1.00 92.12 83 ALA A C 1
ATOM 641 O O . ALA A 1 83 ? 0.806 5.615 -0.954 1.00 92.12 83 ALA A O 1
ATOM 642 N N . ARG A 1 84 ? 0.530 4.978 -3.090 1.00 89.88 84 ARG A N 1
ATOM 643 C CA . ARG 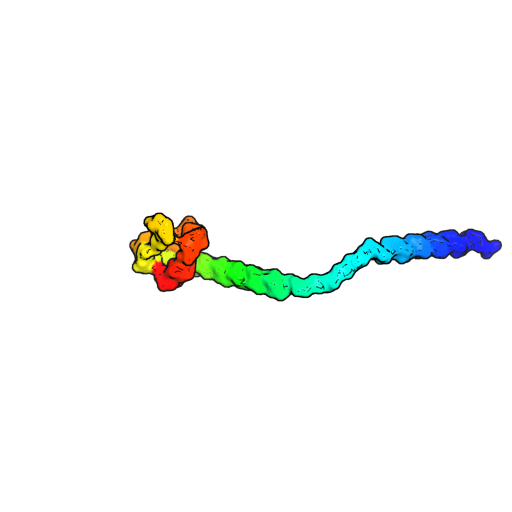A 1 84 ? 1.868 5.380 -3.547 1.00 89.88 84 ARG A CA 1
ATOM 644 C C . ARG A 1 84 ? 2.051 6.897 -3.552 1.00 89.88 84 ARG A C 1
ATOM 646 O O . ARG A 1 84 ? 3.083 7.371 -3.094 1.00 89.88 84 ARG A O 1
ATOM 653 N N . LEU A 1 85 ? 1.060 7.647 -4.036 1.00 91.25 85 LEU A N 1
ATOM 654 C CA . LEU A 1 85 ? 1.093 9.116 -4.049 1.00 91.25 85 LEU A CA 1
ATOM 655 C C . LEU A 1 85 ? 1.052 9.717 -2.639 1.00 91.25 85 LEU A C 1
ATOM 657 O O . LEU A 1 85 ? 1.611 10.783 -2.410 1.00 91.25 85 LEU A O 1
ATOM 661 N N . SER A 1 86 ? 0.416 9.015 -1.700 1.00 92.38 86 SER A N 1
ATOM 662 C CA . SER A 1 86 ? 0.264 9.457 -0.310 1.00 92.38 86 SER A CA 1
ATOM 663 C C . SER A 1 86 ? 1.331 8.890 0.634 1.00 92.38 86 SER A C 1
ATOM 665 O O . SER A 1 86 ? 1.163 8.973 1.845 1.00 92.38 86 SER A O 1
ATOM 667 N N . ASN A 1 87 ? 2.384 8.239 0.120 1.00 92.50 87 ASN A N 1
ATOM 668 C CA . ASN A 1 87 ? 3.398 7.525 0.914 1.00 92.50 87 ASN A CA 1
ATOM 669 C C . ASN A 1 87 ? 2.834 6.489 1.924 1.00 92.50 87 ASN A C 1
ATOM 671 O O . ASN A 1 87 ? 3.506 6.103 2.878 1.00 92.50 87 ASN A O 1
ATOM 675 N N . LYS A 1 88 ? 1.621 5.970 1.693 1.00 93.56 88 LYS A N 1
ATOM 676 C CA . LYS A 1 88 ? 0.926 4.971 2.530 1.00 93.56 88 LYS A CA 1
ATOM 677 C C . LYS A 1 88 ? 1.052 3.532 2.028 1.00 93.56 88 LYS A C 1
ATOM 679 O O . LYS A 1 88 ? 0.504 2.616 2.630 1.00 93.56 88 LYS A O 1
ATOM 684 N N . PHE A 1 89 ? 1.796 3.304 0.950 1.00 89.56 89 PHE A N 1
ATOM 685 C CA . PHE A 1 89 ? 1.946 1.981 0.336 1.00 89.56 89 PHE A CA 1
ATOM 686 C C . PHE A 1 89 ? 2.518 0.919 1.292 1.00 89.56 89 PHE A C 1
ATOM 688 O O . PHE A 1 89 ? 2.065 -0.223 1.304 1.00 89.56 89 PHE A O 1
ATOM 695 N N . ILE A 1 90 ? 3.483 1.302 2.135 1.00 89.62 90 ILE A N 1
ATOM 696 C CA . ILE A 1 90 ? 4.074 0.398 3.132 1.00 89.62 90 ILE A CA 1
ATOM 697 C C . ILE A 1 90 ? 3.054 0.039 4.217 1.00 89.62 90 ILE A C 1
ATOM 699 O O . ILE A 1 90 ? 2.913 -1.134 4.553 1.00 89.62 90 ILE A O 1
ATOM 703 N N . GLU A 1 91 ? 2.301 1.022 4.709 1.00 91.12 91 GLU A N 1
ATOM 704 C CA . GLU A 1 91 ? 1.242 0.816 5.702 1.00 91.12 91 GLU A CA 1
ATOM 705 C C . GLU A 1 91 ? 0.146 -0.101 5.154 1.00 91.12 91 GLU A C 1
ATOM 707 O O . GLU A 1 91 ? -0.199 -1.092 5.794 1.00 91.12 91 GLU A O 1
ATOM 712 N N . LEU A 1 92 ? -0.323 0.159 3.929 1.00 91.38 92 LEU A N 1
ATOM 713 C CA . LEU A 1 92 ? -1.270 -0.710 3.235 1.00 91.38 92 LEU A CA 1
ATOM 714 C C . LEU A 1 92 ? -0.731 -2.141 3.145 1.00 91.38 92 LEU A C 1
ATOM 716 O O . LEU A 1 92 ? -1.443 -3.083 3.468 1.00 91.38 92 LEU A O 1
ATOM 720 N N . SER A 1 93 ? 0.550 -2.311 2.798 1.00 88.12 93 SER A N 1
ATOM 721 C CA . SER A 1 93 ? 1.154 -3.641 2.671 1.00 88.12 93 SER A CA 1
ATOM 722 C C . SER A 1 93 ? 1.216 -4.451 3.964 1.00 88.12 93 SER A C 1
ATOM 724 O O . SER A 1 93 ? 1.235 -5.678 3.911 1.00 88.12 93 SER A O 1
ATOM 726 N N . MET A 1 94 ? 1.220 -3.783 5.119 1.00 91.38 94 MET A N 1
ATOM 727 C CA . MET A 1 94 ? 1.172 -4.437 6.427 1.00 91.38 94 MET A CA 1
ATOM 728 C C . MET A 1 94 ? -0.255 -4.753 6.891 1.00 91.38 94 MET A C 1
ATOM 730 O O . MET A 1 94 ? -0.429 -5.547 7.811 1.00 91.38 94 MET A O 1
ATOM 734 N N . ASN A 1 95 ? -1.266 -4.134 6.281 1.00 93.44 95 ASN A N 1
ATOM 735 C CA . ASN A 1 95 ? -2.663 -4.201 6.705 1.00 93.44 95 ASN A CA 1
ATOM 736 C C . ASN A 1 95 ? -3.542 -4.833 5.618 1.00 93.44 95 ASN A C 1
ATOM 738 O O . ASN A 1 95 ? -4.629 -4.343 5.336 1.00 93.44 95 ASN A O 1
ATOM 742 N N . VAL A 1 96 ? -3.069 -5.909 4.992 1.00 92.38 96 VAL A N 1
ATOM 743 C CA . VAL A 1 96 ? -3.817 -6.679 3.989 1.00 92.38 96 VAL A CA 1
ATOM 744 C C . VAL A 1 96 ? -3.826 -8.168 4.327 1.00 92.38 96 VAL A C 1
ATOM 746 O O . VAL A 1 96 ? -2.844 -8.685 4.862 1.00 92.38 96 VAL A O 1
ATOM 749 N N . GLN A 1 97 ? -4.913 -8.862 3.979 1.00 88.00 97 GLN A N 1
ATOM 750 C CA . GLN A 1 97 ? -5.067 -10.317 4.131 1.00 88.00 97 GLN A CA 1
ATOM 751 C C . 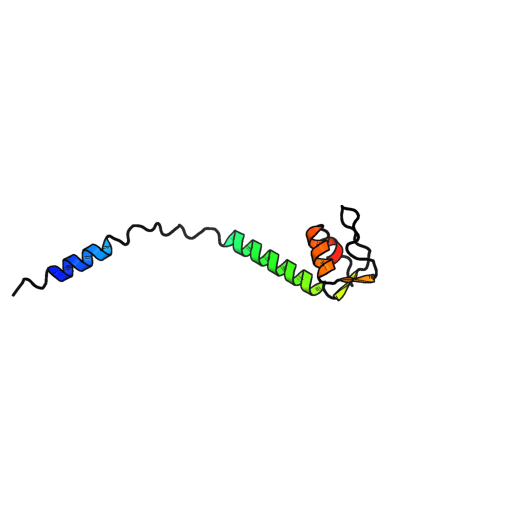GLN A 1 97 ? -5.456 -10.990 2.815 1.00 88.00 97 GLN A C 1
ATOM 753 O O . GLN A 1 97 ? -6.257 -10.404 2.053 1.00 88.00 97 GLN A O 1
#

Mean predicted aligned error: 15.77 Å

Sequence (97 aa):
MTQQAEDLKAALQKARASKRKSPEPTPPLEPQLSQKKQVEKAVDERRRRVLLGKHATKTITAESGTIIVEAGAEVTEDVLQRARLSNKFIELSMNVQ

pLDDT: mean 74.41, std 19.05, range [40.12, 95.31]

Radius of gyration: 29.88 Å; Cα contacts (8 Å, |Δi|>4): 80; chains: 1; bounding box: 68×25×72 Å

Solvent-accessible surface area (backbone atoms only — not comparable to full-atom values): 5762 Å² total; per-residue (Å²): 144,73,78,79,71,58,60,64,56,56,58,58,55,61,61,64,65,74,71,78,79,64,85,74,68,71,77,72,90,55,60,64,64,56,48,52,56,47,52,52,51,52,52,50,51,53,49,50,64,67,43,51,75,22,28,24,71,47,64,41,63,33,93,86,68,48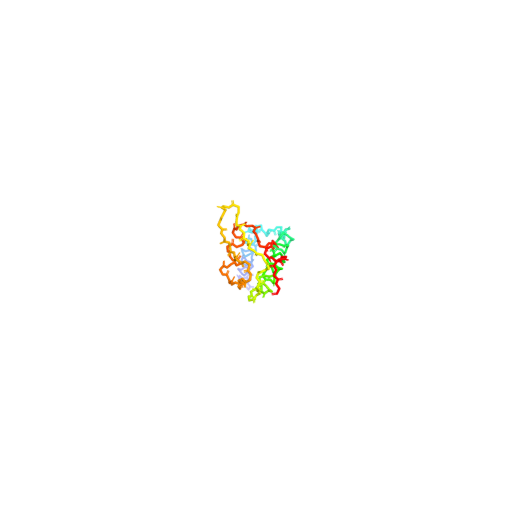,75,49,44,48,54,68,36,71,29,44,70,67,35,53,51,48,20,54,77,49,73,37,44,68,62,51,67,74,33,54,94

Secondary structure (DSSP, 8-state):
--SSSSHHHHHHHHHHHTTS--------S-HHHHHHHHHHHHHHHHHHHHHTTPBBSS-EE-TTS-EEE-TT-B--HHHHHHHHHTT-HHHHHHSB-

Nearest PDB structures (foldseek):
  6koo-assembly1_D  TM=8.362E-01  e=1.846E-01  Mycobacterium tuberculosis H37Rv
  6wmt-assembly1_D  TM=7.641E-01  e=3.689E-01  Francisella tularensis subsp. holarctica LVS
  7pp4-assembly1_d  TM=7.887E-01  e=4.237E-01  Mycobacterium tuberculosis H37Rv
  8q3i-assembly1_D  TM=7.547E-01  e=4.541E-01  Mycolicibacterium smegmatis MC2 155
  8x6g-assembly1_C  TM=6.311E-01  e=2.610E-01  Staphylococcus aureus

Foldseek 3Di:
DDDPVVVVVVVVVVVVVVVPPDPPDDPPPPPVVVVVVVVVVVVLVVLVVVQAQWFFQAFDAAPVRHTLHHHRDGCHPSSCVVCVVRVNNVVRSVGTD